Protein AF-A0A968PSJ0-F1 (afdb_monomer)

Secondary structure (DSSP, 8-state):
-------------TTS--PPPTTPPP-PPPSS-HHHHHHHHHHHHHHHHHTTT--SEEEEES-PEESSTT--TTS-EE--SEEEEES---

Mean predicted aligned error: 13.44 Å

Sequence (90 aa):
MSITTEPSSSQITSSEVIFPPGNLWSDEPPLESDLHREQIDLLIRLIRWWWRERQDFYASGNLTIYYSPNQKTSEEFRGPDFFVVLNADP

Solvent-accessible surface area (backbone atoms only — not comparable to full-atom values): 6109 Å² total; per-residue (Å²): 136,89,75,88,74,72,84,70,87,73,75,76,69,80,84,75,74,82,74,77,74,91,81,67,76,82,84,72,69,69,95,72,48,73,67,56,52,52,52,48,51,51,52,43,52,52,51,52,60,75,42,62,94,57,62,45,56,48,68,54,53,83,50,74,47,62,79,42,94,80,66,48,92,90,48,64,63,47,73,45,70,62,53,73,45,74,77,33,84,120

Foldseek 3Di:
DDDPDDPPPPDPPPPPPDDDDPPDDDPDDPPDDPVLVVVLVVVQVVVCVVQVVPDQKDKHAQDKDFPDPVPDPPGDIDHGRIDMDGRHDD

Nearest PDB structures (foldseek):
  6mjp-assembly1_F  TM=6.668E-01  e=3.657E+00  Vibrio cholerae
  7og4-assembly1_AH  TM=2.752E-01  e=3.657E+00  Homo sapiens

Structure (mmCIF, N/CA/C/O backbone):
data_AF-A0A968PSJ0-F1
#
_entry.id   AF-A0A968PSJ0-F1
#
loop_
_atom_site.group_PDB
_atom_site.id
_atom_site.type_symbol
_atom_site.label_atom_id
_atom_site.label_alt_id
_atom_site.label_comp_id
_atom_site.label_asym_id
_atom_site.label_entity_id
_atom_site.label_seq_id
_atom_site.pdbx_PDB_ins_code
_atom_site.Cartn_x
_atom_site.Cartn_y
_atom_site.Cartn_z
_atom_site.occupancy
_atom_site.B_iso_or_equiv
_atom_site.auth_seq_id
_atom_site.auth_comp_id
_atom_site.auth_asym_id
_atom_site.auth_atom_id
_atom_site.pdbx_PDB_model_num
ATOM 1 N N . MET A 1 1 ? 49.537 -37.409 2.711 1.00 36.16 1 MET A N 1
ATOM 2 C CA . MET A 1 1 ? 49.620 -35.984 2.331 1.00 36.16 1 MET A CA 1
ATOM 3 C C . MET A 1 1 ? 48.464 -35.703 1.402 1.00 36.16 1 MET A C 1
ATOM 5 O O . MET A 1 1 ? 48.387 -36.311 0.344 1.00 36.16 1 MET A O 1
ATOM 9 N N . SER A 1 2 ? 47.524 -34.895 1.875 1.00 42.75 2 SER A N 1
ATOM 10 C CA . SER A 1 2 ? 46.276 -34.569 1.197 1.00 42.75 2 SER A CA 1
ATOM 11 C C . SER A 1 2 ? 46.512 -33.431 0.213 1.00 42.75 2 SER A C 1
ATOM 13 O O . SER A 1 2 ? 46.996 -32.377 0.618 1.00 42.75 2 SER A O 1
ATOM 15 N N . ILE A 1 3 ? 46.140 -33.627 -1.047 1.00 40.00 3 ILE A N 1
ATOM 16 C CA . ILE A 1 3 ? 45.851 -32.525 -1.961 1.00 40.00 3 ILE A CA 1
ATOM 17 C C . ILE A 1 3 ? 44.410 -32.703 -2.430 1.00 40.00 3 ILE A C 1
ATOM 19 O O . ILE A 1 3 ? 44.092 -33.580 -3.227 1.00 40.00 3 ILE A O 1
ATOM 23 N N . THR A 1 4 ? 43.513 -31.908 -1.856 1.00 46.53 4 THR A N 1
ATOM 24 C CA . THR A 1 4 ? 42.182 -31.686 -2.413 1.00 46.53 4 THR A CA 1
ATOM 25 C C . THR A 1 4 ? 42.39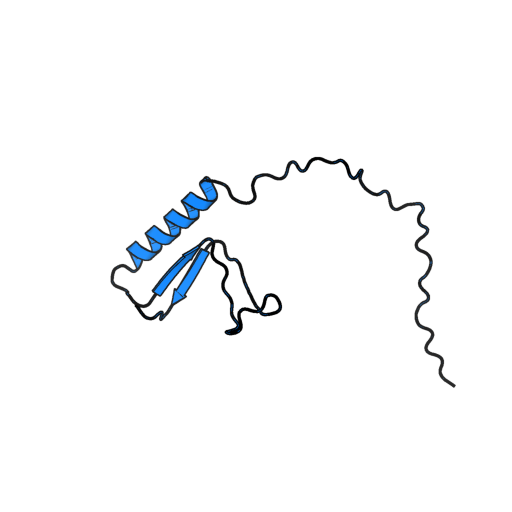3 -30.867 -3.681 1.00 46.53 4 THR A C 1
ATOM 27 O O . THR A 1 4 ? 42.656 -29.670 -3.607 1.00 46.53 4 THR A O 1
ATOM 30 N N . THR A 1 5 ? 42.383 -31.516 -4.842 1.00 47.41 5 THR A N 1
ATOM 31 C CA . THR A 1 5 ? 42.398 -30.818 -6.129 1.00 47.41 5 THR A CA 1
ATOM 32 C C . THR A 1 5 ? 40.983 -30.324 -6.393 1.00 47.41 5 THR A C 1
ATOM 34 O O . THR A 1 5 ? 40.074 -31.124 -6.610 1.00 47.41 5 THR A O 1
ATOM 37 N N . GLU A 1 6 ? 40.792 -29.007 -6.319 1.00 54.12 6 GLU A N 1
ATOM 38 C CA . GLU A 1 6 ? 39.578 -28.350 -6.801 1.00 54.12 6 GLU A CA 1
ATOM 39 C C . GLU A 1 6 ? 39.295 -28.773 -8.248 1.00 54.12 6 GLU A C 1
ATOM 41 O O . GLU A 1 6 ? 40.250 -28.965 -9.014 1.00 54.12 6 GLU A O 1
ATOM 46 N N . PRO A 1 7 ? 38.025 -28.937 -8.662 1.00 46.19 7 PRO A N 1
ATOM 47 C CA . PRO A 1 7 ? 37.745 -29.240 -10.049 1.00 46.19 7 PRO A CA 1
ATOM 48 C C . PRO A 1 7 ? 38.186 -28.040 -10.887 1.00 46.19 7 PRO A C 1
ATOM 50 O O . PRO A 1 7 ? 37.581 -26.971 -10.873 1.00 46.19 7 PRO A O 1
ATOM 53 N N . SER A 1 8 ? 39.294 -28.254 -11.595 1.00 46.22 8 SER A N 1
ATOM 54 C CA . SER A 1 8 ? 39.789 -27.440 -12.692 1.00 46.22 8 SER A CA 1
ATOM 55 C C . SER A 1 8 ? 38.617 -26.983 -13.553 1.00 46.22 8 SER A C 1
ATOM 57 O O . SER A 1 8 ? 37.856 -27.819 -14.053 1.00 46.22 8 SER A O 1
ATOM 59 N N . SER A 1 9 ? 38.503 -25.660 -13.702 1.00 52.28 9 SER A N 1
ATOM 60 C CA . SER A 1 9 ? 37.718 -24.936 -14.704 1.00 52.28 9 SER A CA 1
ATOM 61 C C . SER A 1 9 ? 37.940 -25.571 -16.080 1.00 52.28 9 SER A C 1
ATOM 63 O O . SER A 1 9 ? 38.794 -25.158 -16.869 1.00 52.28 9 SER A O 1
ATOM 65 N N . SER A 1 10 ? 37.187 -26.631 -16.341 1.00 50.88 10 SER A N 1
ATOM 66 C CA . SER A 1 10 ? 37.264 -27.422 -17.553 1.00 50.88 10 SER A CA 1
ATOM 67 C C . SER A 1 10 ? 36.569 -26.612 -18.630 1.00 50.88 10 SER A C 1
ATOM 69 O O . SER A 1 10 ? 35.346 -26.570 -18.690 1.00 50.88 10 SER A O 1
ATOM 71 N N . GLN A 1 11 ? 37.398 -25.881 -19.377 1.00 55.69 11 GLN A N 1
ATOM 72 C CA . GLN A 1 11 ? 37.181 -25.331 -20.711 1.00 55.69 11 GLN A CA 1
ATOM 73 C C . GLN A 1 11 ? 35.775 -25.590 -21.268 1.00 55.69 11 GLN A C 1
ATOM 75 O O . GLN A 1 11 ? 35.547 -26.555 -21.994 1.00 55.69 11 GLN A O 1
ATOM 80 N N . ILE A 1 12 ? 34.845 -24.678 -20.976 1.00 56.75 12 ILE A N 1
ATOM 81 C CA . ILE A 1 12 ? 33.702 -24.471 -21.860 1.00 56.75 12 ILE A CA 1
ATOM 82 C C . ILE A 1 12 ? 34.327 -23.940 -23.148 1.00 56.75 12 ILE A C 1
ATOM 84 O O . ILE A 1 12 ? 34.807 -22.807 -23.199 1.00 56.75 12 ILE A O 1
ATOM 88 N N . THR A 1 13 ? 34.428 -24.796 -24.161 1.00 50.53 13 THR A N 1
ATOM 89 C CA . THR A 1 13 ? 34.827 -24.392 -25.505 1.00 50.53 13 THR A CA 1
ATOM 90 C C . THR A 1 13 ? 33.892 -23.272 -25.938 1.00 50.53 13 THR A C 1
ATOM 92 O O . THR A 1 13 ? 32.683 -23.470 -26.049 1.00 50.53 13 THR A O 1
ATOM 95 N N . SER A 1 14 ? 34.451 -22.085 -26.157 1.00 57.94 14 SER A N 1
ATOM 96 C CA . SER A 1 14 ? 33.752 -20.845 -26.517 1.00 57.94 14 SER A CA 1
ATOM 97 C C . SER A 1 14 ? 32.978 -20.907 -27.844 1.00 57.94 14 SER A C 1
ATOM 99 O O . SER A 1 14 ? 32.442 -19.898 -28.288 1.00 57.94 14 SER A O 1
ATOM 101 N N . SER A 1 15 ? 32.935 -22.069 -28.499 1.00 62.84 15 SER A N 1
ATOM 102 C CA . SER A 1 15 ? 32.497 -22.257 -29.879 1.00 62.84 15 SER A CA 1
ATOM 103 C C . SER A 1 15 ? 31.012 -22.573 -30.070 1.00 62.84 15 SER A C 1
ATOM 105 O O . SER A 1 15 ? 30.586 -22.637 -31.215 1.00 62.84 15 SER A O 1
ATOM 107 N N . GLU A 1 16 ? 30.212 -22.745 -29.013 1.00 66.94 16 GLU A N 1
ATOM 108 C CA . GLU A 1 16 ? 28.765 -23.026 -29.160 1.00 66.94 16 GLU A CA 1
ATOM 109 C C . GLU A 1 16 ? 27.838 -22.103 -28.360 1.00 66.94 16 GLU A C 1
ATOM 111 O O . GLU A 1 16 ? 26.620 -22.271 -28.384 1.00 66.94 16 GLU A O 1
ATOM 116 N N . VAL A 1 17 ? 28.368 -21.076 -27.693 1.00 76.00 17 VAL A N 1
ATOM 117 C CA . VAL A 1 17 ? 27.512 -20.067 -27.054 1.00 76.00 17 VAL A CA 1
ATOM 118 C C . VAL A 1 17 ? 27.196 -18.979 -28.077 1.00 76.00 17 VAL A C 1
ATOM 120 O O . VAL A 1 17 ? 27.950 -18.023 -28.252 1.00 76.00 17 VAL A O 1
ATOM 123 N N . ILE A 1 18 ? 26.080 -19.144 -28.788 1.00 81.50 18 ILE A N 1
ATOM 124 C CA . ILE A 1 18 ? 25.539 -18.113 -29.680 1.00 81.50 18 ILE A CA 1
ATOM 125 C C . ILE A 1 18 ? 24.912 -17.025 -28.805 1.00 81.50 18 ILE A C 1
ATOM 127 O O . ILE A 1 18 ? 23.843 -17.217 -28.228 1.00 81.50 18 ILE A O 1
ATOM 131 N N . PHE A 1 19 ? 25.581 -15.879 -28.698 1.00 78.69 19 PHE A N 1
ATOM 132 C CA . PHE A 1 19 ? 25.003 -14.707 -28.048 1.00 78.69 19 PHE A CA 1
ATOM 133 C C . PHE A 1 19 ? 23.928 -14.084 -28.945 1.00 78.69 19 PHE A C 1
ATOM 135 O O . PHE A 1 19 ? 24.138 -13.973 -30.159 1.00 78.69 19 PHE A O 1
ATOM 142 N N . PRO A 1 20 ? 22.785 -13.655 -28.380 1.00 81.00 20 PRO A N 1
ATOM 143 C CA . PRO A 1 20 ? 21.793 -12.930 -29.151 1.00 81.00 20 PRO A CA 1
ATOM 144 C C . PRO A 1 20 ? 22.383 -11.603 -29.657 1.00 81.00 20 PRO A C 1
ATOM 146 O O . PRO A 1 20 ? 23.255 -11.015 -29.007 1.00 81.00 20 PRO A O 1
ATOM 149 N N . PRO A 1 21 ? 21.922 -11.108 -30.814 1.00 84.44 21 PRO A N 1
ATOM 150 C CA . PRO A 1 21 ? 22.354 -9.820 -31.332 1.00 84.44 21 PRO A CA 1
ATOM 151 C C . PRO A 1 21 ? 21.973 -8.697 -30.350 1.00 84.44 21 PRO A C 1
ATOM 153 O O . PRO A 1 21 ? 20.820 -8.562 -29.954 1.00 84.44 21 PRO A O 1
ATOM 156 N N . GLY A 1 22 ? 22.951 -7.881 -29.943 1.00 78.12 22 GLY A N 1
ATOM 157 C CA . GLY A 1 22 ? 22.779 -6.841 -28.914 1.00 78.12 22 GLY A CA 1
ATOM 158 C C . GLY A 1 22 ? 21.999 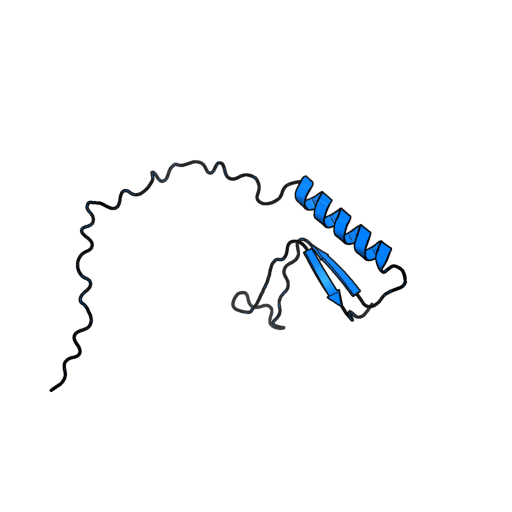-5.595 -29.355 1.00 78.12 22 GLY A C 1
ATOM 159 O O . GLY A 1 22 ? 21.898 -4.641 -28.593 1.00 78.12 22 GLY A O 1
ATOM 160 N N . ASN A 1 23 ? 21.480 -5.575 -30.583 1.00 80.88 23 ASN A N 1
ATOM 161 C CA . ASN A 1 23 ? 20.688 -4.485 -31.160 1.00 80.88 23 ASN A CA 1
ATOM 162 C C . ASN A 1 23 ? 19.184 -4.808 -31.217 1.00 80.88 23 ASN A C 1
ATOM 164 O O . ASN A 1 23 ? 18.458 -4.220 -32.020 1.00 80.88 23 ASN A O 1
ATOM 168 N N . LEU A 1 24 ? 18.723 -5.756 -30.401 1.00 81.25 24 LEU A N 1
ATOM 169 C CA . LEU A 1 24 ? 17.300 -6.005 -30.208 1.00 81.25 24 LEU A CA 1
ATOM 170 C C . LEU A 1 24 ? 16.680 -4.797 -29.499 1.00 81.25 24 LEU A C 1
ATOM 172 O O . LEU A 1 24 ? 17.072 -4.447 -28.386 1.00 81.25 24 LEU A O 1
ATOM 176 N N . TRP A 1 25 ? 15.715 -4.159 -30.155 1.00 78.62 25 TRP A N 1
ATOM 177 C CA . TRP A 1 25 ? 14.832 -3.214 -29.486 1.00 78.62 25 TRP A CA 1
ATOM 178 C C . TRP A 1 25 ? 13.967 -3.996 -28.499 1.00 78.62 25 TRP A C 1
ATOM 180 O O . TRP A 1 25 ? 13.460 -5.067 -28.833 1.00 78.62 25 TRP A O 1
ATOM 190 N N . SER A 1 26 ? 13.843 -3.490 -27.274 1.00 78.62 26 SER 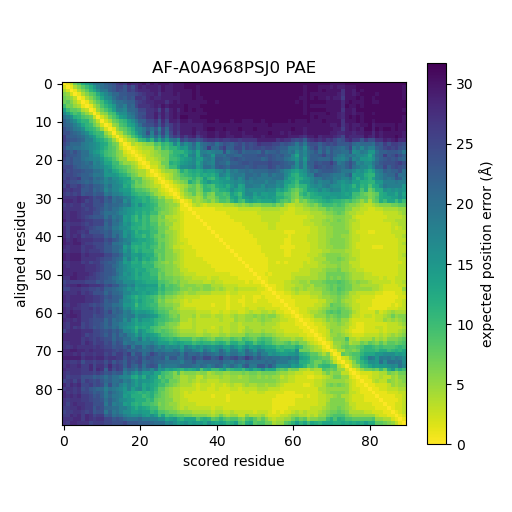A N 1
ATOM 191 C CA . SER A 1 26 ? 12.904 -4.065 -26.319 1.00 78.62 26 SER A CA 1
ATOM 192 C C . SER A 1 26 ? 11.483 -3.726 -26.771 1.00 78.62 26 SER A C 1
ATOM 194 O O . SER A 1 26 ? 11.132 -2.550 -26.821 1.00 78.62 26 SER A O 1
ATOM 196 N N . ASP A 1 27 ? 10.690 -4.749 -27.087 1.00 78.44 27 ASP A N 1
ATOM 197 C CA . ASP A 1 27 ? 9.229 -4.661 -27.258 1.00 78.44 27 ASP A CA 1
ATOM 198 C C . ASP A 1 27 ? 8.502 -4.925 -25.923 1.00 78.44 27 ASP A C 1
ATOM 200 O O . ASP A 1 27 ? 7.349 -5.361 -25.891 1.00 78.44 27 ASP A O 1
ATOM 204 N N . GLU A 1 28 ? 9.184 -4.727 -24.792 1.00 77.88 28 GLU A N 1
ATOM 205 C CA . GLU A 1 28 ? 8.570 -4.917 -23.486 1.00 77.88 28 GLU A CA 1
ATOM 206 C C . GLU A 1 28 ? 7.451 -3.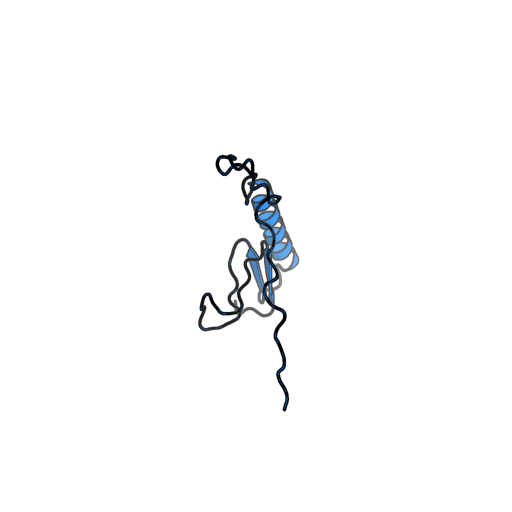880 -23.288 1.00 77.88 28 GLU A C 1
ATOM 208 O O . GLU A 1 28 ? 7.681 -2.677 -23.470 1.00 77.88 28 GLU A O 1
ATOM 213 N N . PRO A 1 29 ? 6.223 -4.315 -22.951 1.00 72.88 29 PRO A N 1
ATOM 214 C CA . PRO A 1 29 ? 5.154 -3.383 -22.635 1.00 72.88 29 PRO A CA 1
ATOM 215 C C . PRO A 1 29 ? 5.561 -2.497 -21.447 1.00 72.88 29 PRO A C 1
ATOM 217 O O . PRO A 1 29 ? 6.418 -2.885 -20.650 1.00 72.88 29 PRO A O 1
ATOM 220 N N . PRO A 1 30 ? 4.943 -1.314 -21.286 1.00 75.25 30 PRO A N 1
ATOM 221 C CA . PRO A 1 30 ? 5.164 -0.493 -20.105 1.00 75.25 30 PRO A CA 1
ATOM 222 C C . PRO A 1 30 ? 4.982 -1.331 -18.838 1.00 75.25 30 PRO A C 1
ATOM 224 O O . PRO A 1 30 ? 3.957 -1.998 -18.692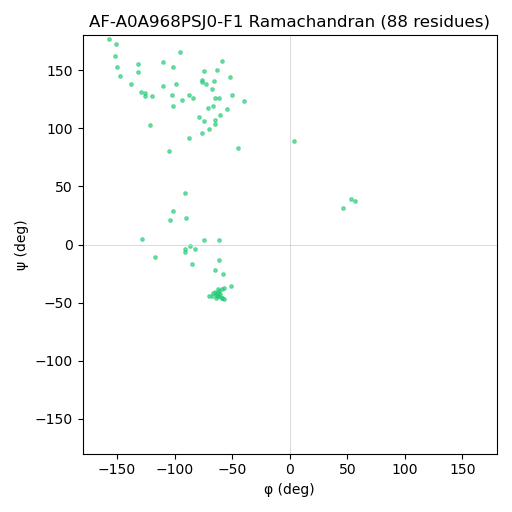 1.00 75.25 30 PRO A O 1
ATOM 227 N N . LEU A 1 31 ? 5.971 -1.277 -17.939 1.00 71.25 31 LEU A N 1
ATOM 228 C CA . LEU A 1 31 ? 5.945 -1.983 -16.652 1.00 71.25 31 LEU A CA 1
ATOM 229 C C . LEU A 1 31 ? 4.645 -1.695 -15.882 1.00 71.25 31 LEU A C 1
ATOM 231 O O . LEU A 1 31 ? 4.084 -2.572 -15.240 1.00 71.25 31 LEU A O 1
ATOM 235 N N . GLU A 1 32 ? 4.161 -0.462 -16.014 1.00 79.56 32 GLU A N 1
ATOM 236 C CA . GLU A 1 32 ? 2.955 0.064 -15.394 1.00 79.56 32 GLU A CA 1
ATOM 237 C C . GLU A 1 32 ? 1.974 0.517 -16.481 1.00 79.56 32 GLU A C 1
ATOM 239 O O . GLU A 1 32 ? 2.335 1.301 -17.364 1.00 79.56 32 GLU A O 1
ATOM 244 N N . SER A 1 33 ? 0.725 0.048 -16.415 1.00 88.88 33 SER A N 1
ATOM 245 C CA . SER A 1 33 ? -0.355 0.466 -17.321 1.00 88.88 33 SER A CA 1
ATOM 246 C C . SER A 1 33 ? -1.405 1.302 -16.588 1.00 88.88 33 SER A C 1
ATOM 248 O O . SER A 1 33 ? -1.576 1.171 -15.375 1.00 88.88 33 SER A O 1
ATOM 250 N N . ASP A 1 34 ? -2.162 2.129 -17.317 1.00 91.12 34 ASP A N 1
ATOM 251 C CA . ASP A 1 34 ? -3.270 2.890 -16.718 1.00 91.12 34 ASP A CA 1
ATOM 252 C C . ASP A 1 34 ? -4.296 1.962 -16.049 1.00 91.12 34 ASP A C 1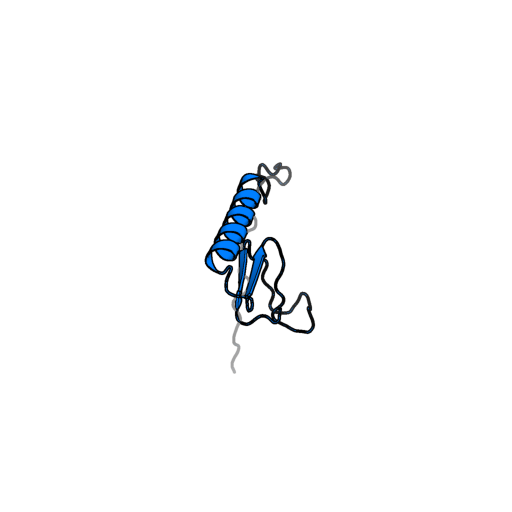
ATOM 254 O O . ASP A 1 34 ? -4.750 2.244 -14.942 1.00 91.12 34 ASP A O 1
ATOM 258 N N . LEU A 1 35 ? -4.565 0.797 -16.653 1.00 92.25 35 LEU A N 1
ATOM 259 C CA . LEU A 1 35 ? -5.437 -0.229 -16.077 1.00 92.25 35 LEU A CA 1
ATOM 260 C C . LEU A 1 35 ? -4.912 -0.757 -14.732 1.00 92.25 35 LEU A C 1
ATOM 262 O O . LEU A 1 35 ? -5.695 -0.924 -13.800 1.00 92.25 35 LEU A O 1
ATOM 266 N N . HIS A 1 36 ? -3.603 -1.005 -14.611 1.00 91.50 36 HIS A N 1
ATOM 267 C CA . HIS A 1 36 ? -2.996 -1.456 -13.350 1.00 91.50 36 HIS A CA 1
ATOM 268 C C . HIS A 1 36 ? -3.189 -0.417 -12.245 1.00 91.50 36 HIS A C 1
ATOM 270 O O . HIS A 1 36 ? -3.622 -0.736 -11.136 1.00 91.50 36 HIS A O 1
ATOM 276 N N . ARG A 1 37 ? -2.975 0.861 -12.572 1.00 91.38 37 ARG A N 1
ATOM 277 C CA . ARG A 1 37 ? -3.182 1.956 -11.621 1.00 91.38 37 ARG A CA 1
ATOM 278 C C . ARG A 1 37 ? -4.646 2.107 -11.206 1.00 91.38 37 ARG A C 1
ATOM 280 O O . ARG A 1 37 ? -4.921 2.312 -10.024 1.00 91.38 37 ARG A O 1
ATOM 287 N N . GLU A 1 38 ? -5.580 1.972 -12.143 1.00 95.12 38 GLU A N 1
ATOM 288 C CA . GLU A 1 38 ? -7.020 1.987 -11.857 1.00 95.12 38 GLU A CA 1
ATOM 289 C C . GLU A 1 38 ? -7.443 0.825 -10.946 1.00 95.12 38 GLU A C 1
ATOM 291 O O . GLU A 1 38 ? -8.264 1.009 -10.046 1.00 95.12 38 GLU A O 1
ATOM 296 N N . GLN A 1 39 ? -6.862 -0.363 -11.130 1.00 95.19 39 GLN A N 1
ATOM 297 C CA . GLN A 1 39 ? -7.129 -1.527 -10.282 1.00 95.19 39 GLN A CA 1
ATOM 298 C C . GLN A 1 39 ? -6.628 -1.324 -8.847 1.00 95.19 39 GLN A C 1
ATOM 300 O O . GLN A 1 39 ? -7.347 -1.653 -7.898 1.00 95.19 39 GLN A O 1
ATOM 305 N N . ILE A 1 40 ? -5.435 -0.744 -8.675 1.00 96.00 40 ILE A N 1
ATOM 306 C CA . ILE A 1 40 ? -4.904 -0.404 -7.348 1.00 96.00 40 ILE A CA 1
ATOM 307 C C . ILE A 1 40 ? -5.790 0.648 -6.665 1.00 96.00 40 ILE A C 1
ATOM 309 O O . ILE A 1 40 ? -6.160 0.469 -5.501 1.00 96.00 40 ILE A O 1
ATOM 313 N N . ASP A 1 41 ? -6.184 1.712 -7.375 1.00 96.00 41 ASP A N 1
ATOM 314 C CA . ASP A 1 41 ? -7.090 2.737 -6.832 1.00 96.00 41 ASP A CA 1
ATOM 315 C C . ASP A 1 41 ? -8.434 2.134 -6.401 1.00 96.00 41 ASP A C 1
ATOM 317 O O . ASP A 1 41 ? -8.910 2.379 -5.286 1.00 96.00 41 ASP A O 1
ATOM 321 N N . LEU A 1 42 ? -9.023 1.280 -7.244 1.00 97.25 42 LEU A N 1
ATOM 322 C CA . LEU A 1 42 ? -10.266 0.584 -6.929 1.00 97.25 42 LEU A CA 1
ATOM 323 C C . LEU A 1 42 ? -10.134 -0.235 -5.639 1.00 97.25 42 LEU A C 1
ATOM 325 O O . LEU A 1 42 ? -10.997 -0.141 -4.765 1.00 97.25 42 LEU A O 1
ATOM 329 N N . LEU A 1 43 ? -9.052 -1.001 -5.486 1.00 96.81 43 LEU A N 1
ATOM 330 C CA . LEU A 1 43 ? -8.815 -1.820 -4.298 1.00 96.81 43 LEU A CA 1
ATOM 331 C C . LEU A 1 43 ? -8.668 -0.968 -3.028 1.00 96.81 43 LEU A C 1
ATOM 333 O O . LEU A 1 43 ? -9.299 -1.264 -2.008 1.00 96.81 43 LEU A O 1
ATOM 337 N N . ILE A 1 44 ? -7.902 0.125 -3.098 1.00 97.06 44 ILE A N 1
ATOM 338 C CA . ILE A 1 44 ? -7.737 1.074 -1.987 1.00 97.06 44 ILE A CA 1
ATOM 339 C C . ILE A 1 44 ? -9.096 1.653 -1.576 1.00 97.06 44 ILE A C 1
ATOM 341 O O . ILE A 1 44 ? -9.425 1.695 -0.386 1.00 97.06 44 ILE A O 1
ATOM 345 N N . ARG A 1 45 ? -9.918 2.065 -2.547 1.00 97.56 45 ARG A N 1
ATOM 346 C CA . ARG A 1 45 ? -11.255 2.624 -2.296 1.00 97.56 45 ARG A CA 1
ATOM 347 C C . ARG A 1 45 ? -12.194 1.605 -1.660 1.00 97.56 45 ARG A C 1
ATOM 349 O O . ARG A 1 45 ? -12.901 1.951 -0.713 1.00 97.56 45 ARG A O 1
ATOM 356 N N . LEU A 1 46 ? -12.183 0.359 -2.135 1.00 98.06 46 LEU A N 1
ATOM 357 C CA . LEU A 1 46 ? -13.006 -0.718 -1.581 1.00 98.06 46 LEU A CA 1
ATOM 358 C C . LEU A 1 46 ? -12.647 -1.016 -0.123 1.00 98.06 46 LEU A C 1
ATOM 360 O O . LEU A 1 46 ? -13.542 -1.124 0.713 1.00 98.06 46 LEU A O 1
ATOM 364 N N . ILE A 1 47 ? -11.356 -1.093 0.205 1.00 96.94 47 ILE A N 1
ATOM 365 C CA . ILE A 1 47 ? -10.900 -1.366 1.574 1.00 96.94 47 ILE A CA 1
ATOM 366 C C . ILE A 1 47 ? -11.232 -0.204 2.504 1.00 96.94 47 ILE A C 1
ATOM 368 O O . ILE A 1 47 ? -11.772 -0.425 3.588 1.00 96.94 47 ILE A O 1
ATOM 372 N N . ARG A 1 48 ? -10.993 1.037 2.066 1.00 95.75 48 ARG A N 1
ATOM 373 C CA . ARG A 1 48 ? -11.372 2.230 2.835 1.00 95.75 48 ARG A CA 1
ATOM 374 C C . ARG A 1 48 ? -12.869 2.294 3.107 1.00 95.75 48 ARG A C 1
ATOM 376 O O . ARG A 1 48 ? -13.272 2.663 4.203 1.00 95.75 48 ARG A O 1
ATOM 383 N N . TRP A 1 49 ? -13.690 1.899 2.139 1.00 97.38 49 TRP A N 1
ATOM 384 C CA . TRP A 1 49 ? -15.137 1.833 2.317 1.00 97.38 49 TRP A CA 1
ATOM 385 C C . TRP A 1 49 ? -15.573 0.707 3.266 1.00 97.38 49 TRP A C 1
ATOM 387 O O . TRP A 1 49 ? -16.417 0.909 4.147 1.00 97.38 49 TRP A O 1
ATOM 397 N N . TRP A 1 50 ? -14.994 -0.486 3.105 1.00 97.62 50 TRP A N 1
ATOM 398 C CA . TRP A 1 50 ? -15.288 -1.651 3.940 1.00 97.62 50 TRP A CA 1
ATOM 399 C C . TRP A 1 50 ? -14.927 -1.403 5.410 1.00 97.62 50 TRP A C 1
ATOM 401 O O . TRP A 1 50 ? -15.710 -1.718 6.304 1.00 97.62 50 TRP A O 1
ATOM 411 N N . TRP A 1 51 ? -13.786 -0.760 5.652 1.00 96.62 51 TRP A N 1
ATOM 412 C CA . TRP A 1 51 ? -13.272 -0.409 6.975 1.00 96.62 51 TRP A CA 1
ATOM 413 C C . TRP A 1 51 ? -13.500 1.056 7.357 1.00 96.62 51 TRP A C 1
ATOM 415 O O . TRP A 1 51 ? -12.756 1.605 8.155 1.00 96.62 51 TRP A O 1
ATOM 425 N N . ARG A 1 52 ? -14.552 1.700 6.846 1.00 95.62 52 ARG A N 1
ATOM 426 C CA . ARG A 1 52 ? -14.852 3.116 7.141 1.00 95.62 52 ARG 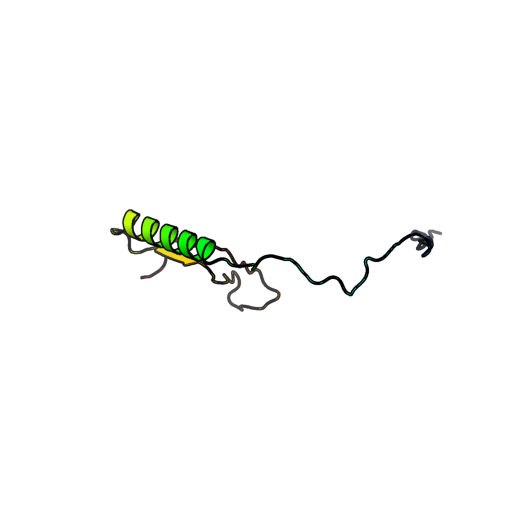A CA 1
ATOM 427 C C . ARG A 1 52 ? -15.049 3.443 8.631 1.00 95.62 52 ARG A C 1
ATOM 429 O O . ARG A 1 52 ? -14.844 4.578 9.032 1.00 95.62 52 ARG A O 1
ATOM 436 N N . GLU A 1 53 ? -15.443 2.457 9.438 1.00 96.81 53 GLU A N 1
ATOM 437 C CA . GLU A 1 53 ? -15.610 2.597 10.897 1.00 96.81 53 GLU A CA 1
ATOM 438 C C . GLU A 1 53 ? -14.294 2.350 11.664 1.00 96.81 53 GLU A C 1
ATOM 440 O O . GLU A 1 53 ? -14.255 2.403 12.892 1.00 96.81 53 GLU A O 1
ATOM 445 N N . ARG A 1 54 ? -13.215 2.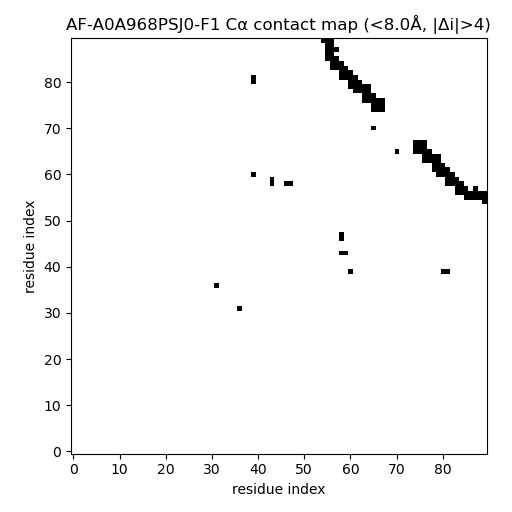027 10.943 1.00 94.81 54 ARG A N 1
ATOM 446 C CA . ARG A 1 54 ? -11.896 1.681 11.465 1.00 94.81 54 ARG A CA 1
ATOM 447 C C . ARG A 1 54 ? -10.913 2.804 11.130 1.00 94.81 54 ARG A C 1
ATOM 449 O O . ARG A 1 54 ? -10.901 3.294 10.007 1.00 94.81 54 ARG A O 1
ATOM 456 N N . GLN A 1 55 ? -10.074 3.189 12.089 1.00 93.06 55 GLN A N 1
ATOM 457 C CA . GLN A 1 55 ? -9.046 4.227 11.891 1.00 93.06 55 GLN A CA 1
ATOM 458 C C . GLN A 1 55 ? -7.616 3.693 12.050 1.00 93.06 55 GLN A C 1
ATOM 460 O O . GLN A 1 55 ? -6.671 4.368 11.673 1.00 93.06 55 GLN A O 1
ATOM 465 N N . ASP A 1 56 ? -7.445 2.468 12.546 1.00 95.94 56 ASP A N 1
ATOM 466 C CA . ASP A 1 56 ? -6.151 1.845 12.836 1.00 95.94 56 ASP A CA 1
ATOM 467 C C 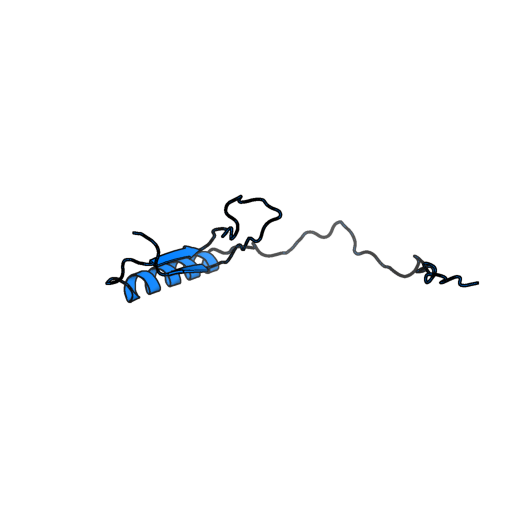. ASP A 1 56 ? -5.601 1.045 11.641 1.00 95.94 56 ASP A C 1
ATOM 469 O O . ASP A 1 56 ? -5.152 -0.097 11.777 1.00 95.94 56 ASP A O 1
ATOM 473 N N . PHE A 1 57 ? -5.669 1.607 10.432 1.00 96.12 57 PHE A N 1
ATOM 474 C CA . PHE A 1 57 ? -5.069 0.983 9.253 1.00 96.12 57 PHE A CA 1
ATOM 475 C C . PHE A 1 57 ? -4.611 2.003 8.212 1.00 96.12 57 PHE A C 1
ATOM 477 O O . PHE A 1 57 ? -5.195 3.071 8.044 1.00 96.12 57 PHE A O 1
ATOM 484 N N . TYR A 1 58 ? -3.603 1.607 7.440 1.00 94.69 58 TYR A N 1
ATOM 485 C CA . TYR A 1 58 ? -3.132 2.339 6.273 1.00 94.69 58 TYR A CA 1
ATOM 486 C C . TYR A 1 58 ? -3.125 1.407 5.062 1.00 94.69 58 TYR A C 1
ATOM 488 O O . TYR A 1 58 ? -2.563 0.317 5.124 1.00 94.69 58 TYR A O 1
ATOM 496 N N . ALA A 1 59 ? -3.752 1.814 3.961 1.00 95.44 59 ALA A N 1
ATOM 497 C CA . ALA A 1 59 ? -3.767 1.063 2.708 1.00 95.44 59 ALA A CA 1
ATOM 498 C C . ALA A 1 59 ? -3.266 1.962 1.576 1.00 95.44 59 ALA A C 1
ATOM 500 O O . ALA A 1 59 ? -3.738 3.093 1.436 1.00 95.44 59 ALA A O 1
ATOM 501 N N . SER A 1 60 ? -2.313 1.466 0.791 1.00 94.94 60 SER A N 1
ATOM 502 C CA . SER A 1 60 ? -1.707 2.205 -0.318 1.00 94.94 60 SER A CA 1
ATOM 503 C C . SER A 1 60 ? -1.093 1.243 -1.338 1.00 94.94 60 SER A C 1
ATOM 505 O O . SER A 1 60 ? -1.102 0.026 -1.152 1.00 94.94 60 SER A O 1
ATOM 507 N N . GLY A 1 61 ? -0.565 1.793 -2.423 1.00 92.81 61 GLY A N 1
ATOM 508 C CA . GLY A 1 61 ? 0.138 1.067 -3.474 1.00 92.81 61 GLY A CA 1
ATOM 509 C C . GLY A 1 61 ? 1.180 1.954 -4.144 1.00 92.81 61 GLY A C 1
ATOM 510 O O . GLY A 1 61 ? 1.245 3.150 -3.852 1.00 92.81 61 GLY A O 1
ATOM 511 N N . ASN A 1 62 ? 2.001 1.370 -5.018 1.00 86.81 62 ASN A N 1
ATOM 512 C CA . ASN A 1 62 ? 3.098 2.068 -5.702 1.00 86.81 62 ASN A CA 1
ATOM 513 C C . ASN A 1 62 ? 4.067 2.796 -4.734 1.00 86.81 62 ASN A C 1
ATOM 515 O O . ASN A 1 62 ? 4.499 3.924 -4.977 1.00 86.81 62 ASN A O 1
ATOM 519 N N . LEU A 1 63 ? 4.373 2.168 -3.592 1.00 90.00 63 LEU A N 1
ATOM 520 C CA . LEU A 1 63 ? 5.349 2.655 -2.612 1.00 90.00 63 LEU A CA 1
ATOM 521 C C . LEU A 1 63 ? 6.307 1.528 -2.221 1.00 90.00 63 LEU A C 1
ATOM 523 O O . LEU A 1 63 ? 5.916 0.365 -2.141 1.00 90.00 63 LEU A O 1
ATOM 527 N N . THR A 1 64 ? 7.548 1.889 -1.901 1.00 89.88 64 THR A N 1
ATOM 528 C CA . THR A 1 64 ? 8.537 0.952 -1.356 1.00 89.88 64 THR A CA 1
ATOM 529 C C . THR A 1 64 ? 8.424 0.879 0.163 1.00 89.88 64 THR A C 1
ATOM 531 O O . THR A 1 64 ? 8.482 1.897 0.852 1.00 89.88 64 THR A O 1
ATOM 534 N N . ILE A 1 65 ? 8.323 -0.338 0.690 1.00 89.56 65 ILE A N 1
ATOM 535 C CA . ILE A 1 65 ? 8.365 -0.639 2.119 1.00 89.56 65 ILE A CA 1
ATOM 536 C C . ILE A 1 65 ? 9.802 -0.986 2.500 1.00 89.56 65 ILE A C 1
ATOM 538 O O . ILE A 1 65 ? 10.386 -1.921 1.949 1.00 89.56 65 ILE A O 1
ATOM 542 N N . TYR A 1 66 ? 10.342 -0.263 3.478 1.00 89.62 66 TYR A N 1
ATOM 543 C CA . TYR A 1 66 ? 11.620 -0.569 4.115 1.00 89.62 66 TYR A CA 1
ATOM 544 C C . TYR A 1 66 ? 11.347 -1.242 5.461 1.00 89.62 66 TYR A C 1
ATOM 546 O O . TYR A 1 66 ? 10.713 -0.642 6.327 1.00 89.62 66 TYR A O 1
ATOM 554 N N . TYR A 1 67 ? 11.817 -2.477 5.646 1.00 84.31 67 TYR A N 1
ATOM 555 C CA . TYR A 1 67 ? 11.638 -3.207 6.911 1.00 84.31 67 TYR A CA 1
ATOM 556 C C . TYR A 1 67 ? 12.710 -2.865 7.945 1.00 84.31 67 TYR A C 1
ATOM 558 O O . TYR A 1 67 ? 12.535 -3.115 9.136 1.00 84.31 67 TYR A O 1
ATOM 566 N N . SER A 1 68 ? 13.811 -2.263 7.498 1.00 83.62 68 SER A N 1
ATOM 567 C CA . SER A 1 68 ? 14.858 -1.765 8.376 1.00 83.62 68 SER A CA 1
ATOM 568 C C . SER A 1 68 ? 14.724 -0.256 8.612 1.00 83.62 68 SER A C 1
ATOM 570 O O . SER A 1 68 ? 14.526 0.501 7.655 1.00 83.62 68 SER A O 1
ATOM 572 N N . PRO A 1 69 ? 14.918 0.213 9.859 1.00 78.19 69 PRO A N 1
ATOM 573 C CA . PRO A 1 69 ? 14.860 1.633 10.191 1.00 78.19 69 PRO A CA 1
ATOM 574 C C . PRO A 1 69 ? 15.961 2.466 9.523 1.00 78.19 69 PRO A C 1
ATOM 576 O O . PRO A 1 69 ? 15.792 3.672 9.372 1.00 78.19 69 PRO A O 1
ATOM 579 N N . ASN A 1 70 ? 17.077 1.859 9.100 1.00 78.75 70 ASN A N 1
ATOM 580 C CA . ASN A 1 70 ? 18.168 2.613 8.477 1.00 78.75 70 ASN A CA 1
ATOM 581 C C . ASN A 1 70 ? 17.946 2.884 6.978 1.00 78.75 70 ASN A C 1
ATOM 583 O O . ASN A 1 70 ? 18.783 3.561 6.380 1.00 78.75 70 ASN A O 1
ATOM 587 N N . GLN A 1 71 ? 16.864 2.354 6.382 1.00 67.31 71 GLN A N 1
ATOM 588 C CA . GLN A 1 71 ? 16.490 2.516 4.967 1.00 67.31 71 GLN A CA 1
ATOM 589 C C . GLN A 1 71 ? 17.658 2.302 3.987 1.00 67.31 71 GLN A C 1
ATOM 591 O O . GLN A 1 71 ? 17.725 2.935 2.932 1.00 67.31 71 GLN A O 1
ATOM 596 N N . LYS A 1 72 ? 18.621 1.434 4.324 1.00 68.38 72 LYS A N 1
ATOM 597 C CA . LYS A 1 72 ? 19.766 1.207 3.440 1.00 68.38 72 LYS A CA 1
ATOM 598 C C . LYS A 1 72 ? 19.321 0.324 2.283 1.00 68.38 72 LYS A C 1
ATOM 600 O O . LYS A 1 72 ? 18.627 -0.665 2.477 1.00 68.38 72 LYS A O 1
ATOM 605 N N . THR A 1 73 ? 19.795 0.617 1.079 1.00 61.28 73 THR A N 1
ATOM 606 C CA . THR A 1 73 ? 19.507 -0.153 -0.147 1.00 61.28 73 THR A CA 1
ATOM 607 C C . THR A 1 73 ? 19.993 -1.607 -0.098 1.00 61.28 73 THR A C 1
ATOM 609 O O . THR A 1 73 ? 19.605 -2.408 -0.940 1.00 61.28 73 THR A O 1
ATOM 612 N N . SER A 1 74 ? 20.845 -1.952 0.874 1.00 65.25 74 SER A N 1
ATOM 613 C CA . SER A 1 74 ? 21.297 -3.320 1.155 1.00 65.25 74 SER A CA 1
ATOM 614 C C . SER A 1 74 ? 20.424 -4.068 2.171 1.00 65.25 74 SER A C 1
ATOM 616 O O . SER A 1 74 ? 20.701 -5.227 2.463 1.00 65.25 74 SER A O 1
ATOM 618 N N . GLU A 1 75 ? 19.457 -3.393 2.792 1.00 62.81 75 GLU A N 1
ATOM 619 C CA . GLU A 1 75 ? 18.568 -3.950 3.812 1.00 62.81 75 GLU A CA 1
ATOM 620 C C . GLU A 1 75 ? 17.250 -4.429 3.184 1.00 62.81 75 GLU A C 1
ATOM 622 O O . GLU A 1 75 ? 16.940 -4.132 2.033 1.00 62.81 75 GLU A O 1
ATOM 627 N N . GLU A 1 76 ? 16.474 -5.211 3.933 1.00 77.88 76 GLU A N 1
ATOM 628 C CA . GLU A 1 76 ? 15.226 -5.807 3.458 1.00 77.88 76 GLU A CA 1
ATOM 629 C C . GLU A 1 76 ? 14.211 -4.722 3.051 1.00 77.88 76 GLU A C 1
ATOM 631 O O . GLU A 1 76 ? 13.676 -3.994 3.893 1.00 77.88 76 GLU A O 1
ATOM 636 N N . PHE A 1 77 ? 13.929 -4.617 1.749 1.00 87.50 77 PHE A N 1
ATOM 637 C CA . PHE A 1 77 ? 12.873 -3.769 1.197 1.00 87.50 77 PHE A CA 1
ATOM 638 C C . PHE A 1 77 ? 12.008 -4.542 0.198 1.00 87.50 77 PHE A C 1
ATOM 640 O O . PHE A 1 77 ? 12.439 -5.530 -0.407 1.00 87.50 77 PHE A O 1
ATOM 647 N N . ARG A 1 78 ? 10.765 -4.090 0.018 1.00 87.31 78 ARG A N 1
ATOM 648 C CA . ARG A 1 78 ? 9.830 -4.613 -0.988 1.00 87.31 78 ARG A CA 1
ATOM 649 C C . ARG A 1 78 ? 9.096 -3.457 -1.654 1.00 87.31 78 ARG A C 1
ATOM 651 O O . ARG A 1 78 ? 8.674 -2.537 -0.967 1.00 87.31 78 ARG A O 1
ATOM 658 N N . GLY A 1 79 ? 8.924 -3.522 -2.971 1.00 89.81 79 GLY A N 1
ATOM 659 C CA . GLY A 1 79 ? 8.036 -2.633 -3.725 1.00 89.81 79 GLY A CA 1
ATOM 660 C C . GLY A 1 79 ? 6.771 -3.385 -4.132 1.00 89.81 79 GLY A C 1
ATOM 661 O O . GLY A 1 79 ? 6.746 -3.917 -5.237 1.00 89.81 79 GLY A O 1
ATOM 662 N N . PRO A 1 80 ? 5.782 -3.549 -3.237 1.00 91.44 80 PRO A N 1
ATOM 663 C CA . PRO A 1 80 ? 4.521 -4.186 -3.593 1.00 91.44 80 PRO A CA 1
ATOM 664 C C . PRO A 1 80 ? 3.644 -3.256 -4.442 1.00 91.44 80 PRO A C 1
ATOM 666 O O . PRO A 1 80 ? 3.615 -2.045 -4.219 1.00 91.44 80 PRO A O 1
ATOM 669 N N . ASP A 1 81 ? 2.837 -3.842 -5.327 1.00 90.81 81 ASP A N 1
ATOM 670 C CA . ASP A 1 81 ? 1.801 -3.107 -6.067 1.00 90.81 81 ASP A CA 1
ATOM 671 C C . ASP A 1 81 ? 0.754 -2.499 -5.121 1.00 90.81 81 ASP A C 1
ATOM 673 O O . ASP A 1 81 ? 0.327 -1.357 -5.283 1.00 90.81 81 ASP A O 1
ATOM 677 N N . PHE A 1 82 ? 0.376 -3.253 -4.085 1.00 94.19 82 PHE A N 1
ATOM 678 C CA . PHE A 1 82 ? -0.605 -2.882 -3.071 1.00 94.19 82 PHE A CA 1
ATOM 679 C C . PHE A 1 82 ? -0.246 -3.494 -1.712 1.00 94.19 82 PHE A C 1
ATOM 681 O O . PHE A 1 82 ? 0.224 -4.632 -1.637 1.00 94.19 82 PHE A O 1
ATOM 688 N N . PHE A 1 83 ? -0.517 -2.774 -0.623 1.00 94.88 83 PHE A N 1
ATOM 689 C CA . PHE A 1 83 ? -0.350 -3.287 0.734 1.00 94.88 83 PHE A CA 1
ATOM 690 C C . PHE A 1 83 ? -1.305 -2.639 1.740 1.00 94.88 83 PHE A C 1
ATOM 692 O O . PHE A 1 83 ? -1.859 -1.557 1.529 1.00 94.88 83 PHE A O 1
ATOM 699 N N . VAL A 1 84 ? -1.445 -3.313 2.882 1.00 95.50 84 VAL A N 1
ATOM 700 C CA . VAL A 1 84 ? -2.174 -2.830 4.056 1.00 95.50 84 VAL A CA 1
ATOM 701 C C . VAL A 1 84 ? -1.289 -2.977 5.285 1.00 95.50 84 VAL A C 1
ATOM 703 O O . VAL A 1 84 ? -0.750 -4.052 5.542 1.00 95.50 84 VAL A O 1
ATOM 706 N N . VAL A 1 85 ? -1.193 -1.911 6.071 1.00 94.81 85 VAL A N 1
ATOM 707 C CA . VAL A 1 85 ? -0.636 -1.912 7.423 1.00 94.81 85 VAL A CA 1
ATOM 708 C C . VAL A 1 85 ? -1.795 -1.875 8.410 1.00 94.81 85 VAL A C 1
ATOM 710 O O . VAL A 1 85 ? -2.693 -1.041 8.294 1.00 94.81 85 VAL A O 1
ATOM 713 N N . LEU A 1 86 ? -1.787 -2.798 9.367 1.00 95.12 86 LEU A N 1
ATOM 714 C CA . LEU A 1 86 ? -2.784 -2.887 10.433 1.00 95.12 86 LEU A CA 1
ATOM 715 C C . LEU A 1 86 ? -2.218 -2.309 11.727 1.00 95.12 86 LEU A C 1
ATOM 717 O O . LEU A 1 86 ? -1.012 -2.387 11.950 1.00 95.12 86 LEU A O 1
ATOM 721 N N . ASN A 1 87 ? -3.098 -1.810 12.594 1.00 95.25 87 ASN A N 1
ATOM 722 C CA . ASN A 1 87 ? -2.733 -1.148 13.847 1.00 95.25 87 ASN A CA 1
ATOM 723 C C . ASN A 1 87 ? -1.784 0.042 13.614 1.00 95.25 87 ASN A C 1
ATOM 725 O O . ASN A 1 87 ? -0.839 0.244 14.372 1.00 95.25 87 ASN A O 1
ATOM 729 N N . ALA A 1 88 ? -2.000 0.777 12.521 1.00 89.88 88 ALA A N 1
ATOM 730 C CA . ALA A 1 88 ? -1.281 2.016 12.255 1.00 89.88 88 ALA A CA 1
ATOM 731 C C . ALA A 1 88 ? -1.854 3.134 13.135 1.00 89.88 88 ALA A C 1
ATOM 733 O O . ALA A 1 88 ? -3.071 3.194 13.326 1.00 89.88 88 ALA A O 1
ATOM 734 N N . ASP A 1 89 ? -0.987 4.003 13.650 1.00 85.19 89 ASP A N 1
ATOM 735 C CA . ASP A 1 89 ? -1.435 5.219 14.325 1.00 85.19 89 ASP A CA 1
ATOM 736 C C . ASP A 1 89 ? -2.137 6.149 13.311 1.00 85.19 89 ASP A C 1
ATOM 738 O O . ASP A 1 89 ? -1.698 6.212 12.155 1.00 85.19 89 ASP A O 1
ATOM 742 N N . PRO A 1 90 ? -3.235 6.820 13.709 1.00 73.12 90 PRO A N 1
ATOM 743 C CA . PRO A 1 90 ? -4.014 7.694 12.831 1.00 73.12 90 PRO A CA 1
ATOM 744 C C . PRO A 1 90 ? -3.269 8.958 12.377 1.00 73.12 90 PRO A C 1
ATOM 746 O O . PRO A 1 90 ? -2.398 9.459 13.127 1.00 73.12 90 PRO A O 1
#

pLDDT: mean 80.72, std 16.72, range [36.16, 98.06]

Radius of gyration: 24.58 Å; Cα contacts (8 Å, |Δi|>4): 62; chains: 1; bounding box: 65×44×46 Å